Protein AF-A0AB37GPD5-F1 (afdb_monomer)

Organism: Bacillus licheniformis (NCBI:txid1402)

pLDDT: mean 80.07, std 23.16, range [31.53, 98.5]

Foldseek 3Di:
DDPPPPPVVVVVVVVVVVVVVCPPPQVWDKDWAFDQVVLCVVVVHDLVNLCVQLVPDSVLSVCRRVDPDDDPSSLVSSCVVSVHHSSVRIDIDTDGPPD

InterPro domains:
  IPR001387 Cro/C1-type, helix-turn-helix domain [PF13443] (35-94)
  IPR001387 Cro/C1-type, helix-turn-helix domain [PS50943] (36-89)
  IPR001387 Cro/C1-type, helix-turn-helix domain [SM00530] (35-89)
  IPR001387 Cro/C1-type, helix-turn-helix domain [cd00093] (35-86)
  IPR010982 Lambda repressor-like, DNA-binding domain superfamily [G3DSA:1.10.260.40] (32-97)
  IPR010982 Lambda repressor-like, DNA-binding domain superfamily [SSF47413] (34-96)

Radius of gyration: 23.03 Å; Cα contacts (8 Å, |Δi|>4): 79; chains: 1; bounding box: 41×42×71 Å

Sequence (99 aa):
MKIKLGHNVYIIYIQCTVIVSIGEIVLKFINAKPRLNEILDERGISQLKLSQITGISQSAINRFDRNKQHLDNHLFIISRVLGITIEELFEVEEEEENK

Mean predicted aligned error: 12.18 Å

Secondary structure (DSSP, 8-state):
------HHHHHHHHHHHHHHHGGG---EEEEEEE-HHHHHHHTT--HHHHHHHH---HHHHHHGGG-S---HHHHHHHHHHHT--SGGGEEEEEEE---

Structure (mmCIF, N/CA/C/O backbone):
data_AF-A0AB37GPD5-F1
#
_entry.id   AF-A0AB37GPD5-F1
#
loop_
_atom_site.group_PDB
_atom_site.id
_atom_site.type_symbol
_atom_site.label_atom_id
_atom_site.label_alt_id
_atom_site.label_comp_id
_atom_site.label_asym_id
_atom_site.label_entity_id
_atom_site.label_seq_id
_atom_site.pdbx_PDB_ins_code
_atom_site.Cartn_x
_atom_site.Cartn_y
_atom_site.Cartn_z
_atom_site.occupancy
_atom_site.B_iso_or_equiv
_atom_site.auth_seq_id
_atom_site.auth_comp_id
_atom_site.auth_asym_id
_atom_site.auth_atom_id
_atom_site.pdbx_PDB_model_num
ATOM 1 N N . MET A 1 1 ? 9.785 -28.200 -60.518 1.00 34.97 1 MET A N 1
ATOM 2 C CA . MET A 1 1 ? 10.627 -28.703 -59.411 1.00 34.97 1 MET A CA 1
ATOM 3 C C . MET A 1 1 ? 10.023 -28.207 -58.100 1.00 34.97 1 MET A C 1
ATOM 5 O O . MET A 1 1 ? 10.061 -27.014 -57.846 1.00 34.97 1 MET A O 1
ATOM 9 N N . LYS A 1 2 ? 9.327 -29.073 -57.348 1.00 31.53 2 LYS A N 1
ATOM 10 C CA . LYS A 1 2 ? 8.647 -28.701 -56.094 1.00 31.53 2 LYS A CA 1
ATOM 11 C C . LYS A 1 2 ? 9.659 -28.778 -54.953 1.00 31.53 2 LYS A C 1
ATOM 13 O O . LYS A 1 2 ? 10.017 -29.875 -54.534 1.00 31.53 2 LYS A O 1
ATOM 18 N N . ILE A 1 3 ? 10.137 -27.629 -54.489 1.00 38.88 3 ILE A N 1
ATOM 19 C CA . ILE A 1 3 ? 11.018 -27.548 -53.323 1.00 38.88 3 ILE A CA 1
ATOM 20 C C . ILE A 1 3 ? 10.139 -27.833 -52.099 1.00 38.88 3 ILE A C 1
ATOM 22 O O . ILE A 1 3 ? 9.303 -27.013 -51.725 1.00 38.88 3 ILE A O 1
ATOM 26 N N . LYS A 1 4 ? 10.250 -29.032 -51.518 1.00 40.25 4 LYS A N 1
ATOM 27 C CA . LYS A 1 4 ? 9.651 -29.321 -50.210 1.00 40.25 4 LYS A CA 1
ATOM 28 C C . LYS A 1 4 ? 10.436 -28.516 -49.173 1.00 40.25 4 LYS A C 1
ATOM 30 O O . LYS A 1 4 ? 11.522 -28.927 -48.778 1.00 40.25 4 LYS A O 1
ATOM 35 N N . LEU A 1 5 ? 9.895 -27.372 -48.760 1.00 45.12 5 LEU A N 1
ATOM 36 C CA . LEU A 1 5 ? 10.347 -26.640 -47.577 1.00 45.12 5 LEU A CA 1
ATOM 37 C C . LEU A 1 5 ? 10.032 -27.518 -46.359 1.00 45.12 5 LEU A C 1
ATOM 39 O O . LEU A 1 5 ? 8.910 -27.545 -45.863 1.00 45.12 5 LEU A O 1
ATOM 43 N N . GLY A 1 6 ? 10.997 -28.349 -45.965 1.00 45.19 6 GLY A N 1
ATOM 44 C CA . GLY A 1 6 ? 10.877 -29.207 -44.793 1.00 45.19 6 GLY A CA 1
ATOM 45 C C . GLY A 1 6 ? 10.773 -28.369 -43.520 1.00 45.19 6 GLY A C 1
ATOM 46 O O . GLY A 1 6 ? 11.360 -27.290 -43.448 1.00 45.19 6 GLY A O 1
ATOM 47 N N . HIS A 1 7 ? 10.074 -28.892 -42.507 1.00 52.03 7 HIS A N 1
ATOM 48 C CA . HIS A 1 7 ? 9.921 -28.304 -41.165 1.00 52.03 7 HIS A CA 1
ATOM 49 C C . HIS A 1 7 ? 11.207 -27.683 -40.590 1.00 52.03 7 HIS A C 1
ATOM 51 O O . HIS A 1 7 ? 11.138 -26.713 -39.845 1.00 52.03 7 HIS A O 1
ATOM 57 N N . ASN A 1 8 ? 12.376 -28.198 -40.977 1.00 45.78 8 ASN A N 1
ATOM 58 C CA . ASN A 1 8 ? 13.684 -27.693 -40.574 1.00 45.78 8 ASN A CA 1
ATOM 59 C C . ASN A 1 8 ? 13.913 -26.217 -40.974 1.00 45.78 8 ASN A C 1
ATOM 61 O O . ASN A 1 8 ? 14.381 -25.433 -40.163 1.00 45.78 8 ASN A O 1
ATOM 65 N N . VAL A 1 9 ? 13.475 -25.791 -42.166 1.00 48.94 9 VAL A N 1
ATOM 66 C CA . VAL A 1 9 ? 13.613 -24.392 -42.627 1.00 48.94 9 VAL A CA 1
ATOM 67 C C . VAL A 1 9 ? 12.718 -23.444 -41.817 1.00 48.94 9 VAL A C 1
ATOM 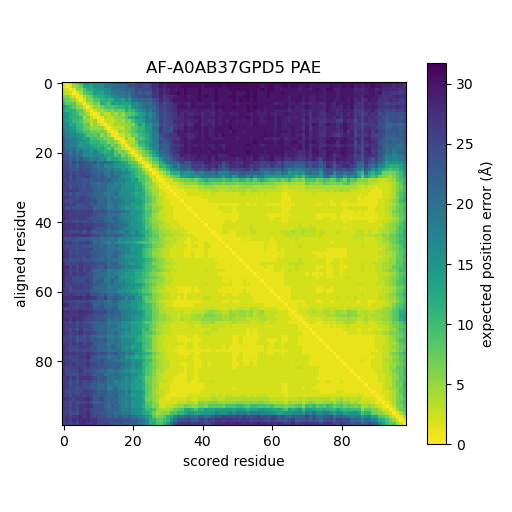69 O O . VAL A 1 9 ? 13.120 -22.326 -41.507 1.00 48.94 9 VAL A O 1
ATOM 72 N N . TYR A 1 10 ? 11.527 -23.908 -41.422 1.00 52.91 10 TYR A N 1
ATOM 73 C CA . TYR A 1 10 ? 10.559 -23.131 -40.638 1.00 52.91 10 TYR A CA 1
ATOM 74 C C . TYR A 1 10 ? 11.002 -22.968 -39.174 1.00 52.91 10 TYR A C 1
ATOM 76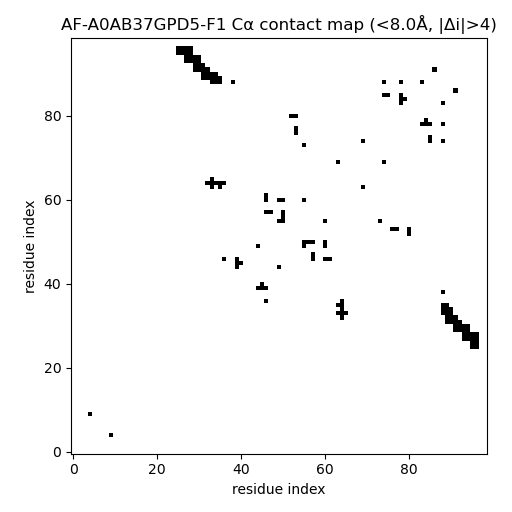 O O . TYR A 1 10 ? 10.841 -21.898 -38.596 1.00 52.91 10 TYR A O 1
ATOM 84 N N . ILE A 1 11 ? 11.627 -24.000 -38.592 1.00 44.88 11 ILE A N 1
ATOM 85 C CA . ILE A 1 11 ? 12.192 -23.959 -37.231 1.00 44.88 11 ILE A CA 1
ATOM 86 C C . ILE A 1 11 ? 13.365 -22.965 -37.162 1.00 44.88 11 ILE A C 1
ATOM 88 O O . ILE A 1 11 ? 13.440 -22.184 -36.216 1.00 44.88 11 ILE A O 1
ATOM 92 N N . ILE A 1 12 ? 14.241 -22.943 -38.178 1.00 42.88 12 ILE A N 1
ATOM 93 C CA . ILE A 1 12 ? 15.363 -21.991 -38.258 1.00 42.88 12 ILE A CA 1
ATOM 94 C C . ILE A 1 12 ? 14.844 -20.549 -38.407 1.00 42.88 12 ILE A C 1
ATOM 96 O O . ILE A 1 12 ? 15.370 -19.644 -37.764 1.00 42.88 12 ILE A O 1
ATOM 100 N N . TYR A 1 13 ? 13.779 -20.330 -39.191 1.00 50.38 13 TYR A N 1
ATOM 101 C CA . TYR A 1 13 ? 13.139 -19.014 -39.332 1.00 50.38 13 TYR A CA 1
ATOM 102 C C . TYR A 1 13 ? 12.497 -18.534 -38.020 1.00 50.38 13 TYR A C 1
ATOM 104 O O . TYR A 1 13 ? 12.699 -17.388 -37.634 1.00 50.38 13 TYR A O 1
ATOM 112 N N . ILE A 1 14 ? 11.791 -19.416 -37.299 1.00 54.00 14 ILE A N 1
ATOM 113 C CA . ILE A 1 14 ? 11.196 -19.101 -35.988 1.00 54.00 14 ILE A CA 1
ATOM 114 C C . ILE A 1 14 ? 12.281 -18.769 -34.955 1.00 54.00 14 ILE A C 1
ATOM 116 O O . ILE A 1 14 ? 12.157 -17.776 -34.245 1.00 54.00 14 ILE A O 1
ATOM 120 N N . GLN A 1 15 ? 13.364 -19.551 -34.890 1.00 4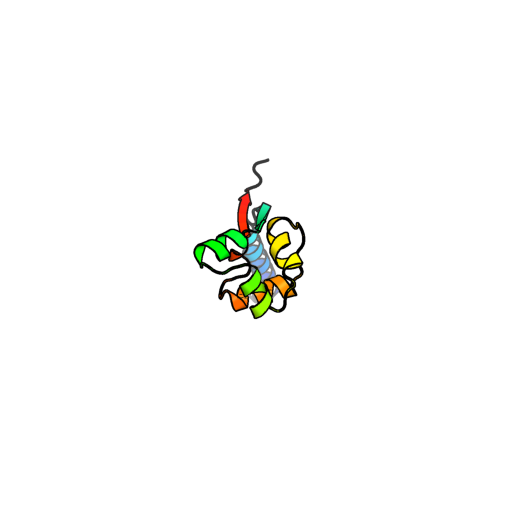4.91 15 GLN A N 1
ATOM 121 C CA . GLN A 1 15 ? 14.504 -19.254 -34.016 1.00 44.91 15 GLN A CA 1
ATOM 122 C C . GLN A 1 15 ? 15.136 -17.898 -34.364 1.00 44.91 15 GLN A C 1
ATOM 124 O O . GLN A 1 15 ? 15.366 -17.093 -33.471 1.00 44.91 15 GLN A O 1
ATOM 129 N N . CYS A 1 16 ? 15.350 -17.603 -35.649 1.00 38.81 16 CYS A N 1
ATOM 130 C CA . CYS A 1 16 ? 15.971 -16.353 -36.089 1.00 38.81 16 CYS A CA 1
ATOM 131 C C . CYS A 1 16 ? 15.084 -15.115 -35.824 1.00 38.81 16 CYS A C 1
ATOM 133 O O . CYS A 1 16 ? 15.586 -14.110 -35.333 1.00 38.81 16 CYS A O 1
ATOM 135 N N . THR A 1 17 ? 13.762 -15.180 -36.054 1.00 43.78 17 THR A N 1
ATOM 136 C CA . THR A 1 17 ? 12.829 -14.076 -35.731 1.00 43.78 17 THR A CA 1
ATOM 137 C C . THR A 1 17 ? 12.747 -13.808 -34.228 1.00 43.78 17 THR A C 1
ATOM 139 O O . THR A 1 17 ? 12.711 -12.653 -33.813 1.00 43.78 17 THR A O 1
ATOM 142 N N . VAL A 1 18 ? 12.769 -14.860 -33.404 1.00 47.47 18 VAL A N 1
ATOM 143 C CA . VAL A 1 18 ? 12.793 -14.723 -31.944 1.00 47.47 18 VAL A CA 1
ATOM 144 C C . VAL A 1 18 ? 14.116 -14.090 -31.497 1.00 47.47 18 VAL A C 1
ATOM 146 O O . VAL A 1 18 ? 14.083 -13.096 -30.787 1.00 47.47 18 VAL A O 1
ATOM 149 N N . ILE A 1 19 ? 15.268 -14.556 -31.992 1.00 45.59 19 ILE A N 1
ATOM 150 C CA . ILE A 1 19 ? 16.596 -14.004 -31.650 1.00 45.59 19 ILE A CA 1
ATOM 151 C C . ILE A 1 19 ? 16.736 -12.519 -32.043 1.00 45.59 19 ILE A C 1
ATOM 153 O O . ILE A 1 19 ? 17.324 -11.756 -31.282 1.00 45.59 19 ILE A O 1
ATOM 157 N N . VAL A 1 20 ? 16.162 -12.079 -33.172 1.00 44.59 20 VAL A N 1
ATOM 158 C CA . VAL A 1 20 ? 16.206 -10.663 -33.602 1.00 44.59 20 VAL A CA 1
ATOM 159 C C . VAL A 1 20 ? 15.303 -9.761 -32.744 1.00 44.59 20 VAL A C 1
ATOM 161 O O . VAL A 1 20 ? 15.700 -8.640 -32.443 1.00 44.59 20 VAL A O 1
ATOM 164 N N . SER A 1 21 ? 14.142 -10.236 -32.272 1.00 47.84 21 SER A N 1
ATOM 165 C CA . SER A 1 21 ? 13.324 -9.488 -31.292 1.00 47.84 21 SER A CA 1
ATOM 166 C C . SER A 1 21 ? 13.908 -9.489 -29.873 1.00 47.84 21 SER A C 1
ATOM 168 O O . SER A 1 21 ? 13.544 -8.634 -29.074 1.00 47.84 21 SER A O 1
ATOM 170 N N . ILE A 1 22 ? 14.820 -10.411 -29.551 1.00 47.47 22 ILE A N 1
ATOM 171 C CA . ILE A 1 22 ? 15.517 -10.472 -28.252 1.00 47.47 22 ILE A CA 1
ATOM 172 C C . ILE A 1 22 ? 16.697 -9.470 -28.181 1.00 47.47 22 ILE A C 1
ATOM 174 O O . ILE A 1 22 ? 17.321 -9.317 -27.134 1.00 47.47 22 ILE A O 1
ATOM 178 N N . GLY A 1 23 ? 16.975 -8.724 -29.258 1.00 43.94 23 GLY A N 1
ATOM 179 C CA . GLY A 1 23 ? 18.057 -7.733 -29.337 1.00 43.94 23 GLY A CA 1
ATOM 180 C C . GLY A 1 23 ? 17.934 -6.499 -28.427 1.00 43.94 23 GLY A C 1
ATOM 181 O O . GLY A 1 23 ? 18.893 -5.743 -28.341 1.00 43.94 23 GLY A O 1
ATOM 182 N N . GLU A 1 24 ? 16.814 -6.308 -27.725 1.00 46.56 24 GLU A N 1
ATOM 183 C CA . GLU A 1 24 ? 16.623 -5.226 -26.741 1.00 46.56 24 GLU A CA 1
ATOM 184 C C . GLU A 1 24 ? 15.953 -5.721 -25.449 1.00 46.56 24 GLU A C 1
ATOM 186 O O . GLU A 1 24 ? 15.181 -5.001 -24.819 1.00 46.56 24 GLU A O 1
ATOM 191 N N . ILE A 1 25 ? 16.244 -6.944 -24.986 1.00 52.22 25 ILE A N 1
ATOM 192 C CA . ILE A 1 25 ? 16.019 -7.229 -23.557 1.00 52.22 25 ILE A CA 1
ATOM 193 C C . ILE A 1 25 ? 17.156 -6.555 -22.787 1.00 52.22 25 ILE A C 1
ATOM 195 O O . ILE A 1 25 ? 18.086 -7.197 -22.305 1.00 52.22 25 ILE A O 1
ATOM 199 N N . VAL A 1 26 ? 17.102 -5.224 -22.726 1.00 52.50 26 VAL A N 1
ATOM 200 C CA . VAL A 1 26 ? 17.828 -4.457 -21.722 1.00 52.50 26 VAL A CA 1
ATOM 201 C C . VAL A 1 26 ? 17.236 -4.913 -20.396 1.00 52.50 26 VAL A C 1
ATOM 203 O O . VAL A 1 26 ? 16.045 -4.724 -20.143 1.00 52.50 26 VAL A O 1
ATOM 206 N N . LEU A 1 27 ? 18.036 -5.603 -19.585 1.00 52.91 27 LEU A N 1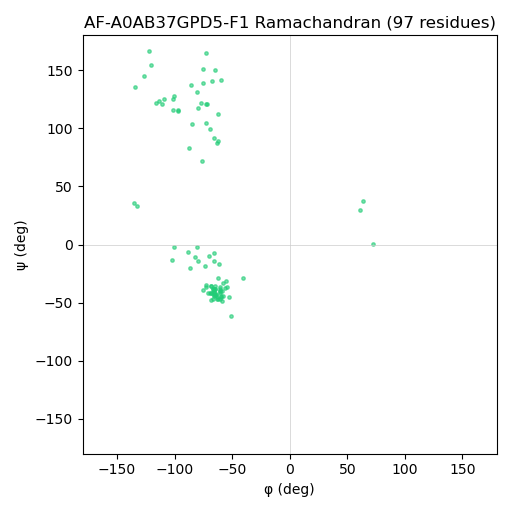
ATOM 207 C CA . LEU A 1 27 ? 17.695 -5.914 -18.201 1.00 52.91 27 LEU A CA 1
ATOM 208 C C . LEU A 1 27 ? 17.586 -4.577 -17.464 1.00 52.91 27 LEU A C 1
ATOM 210 O O . LEU A 1 27 ? 18.565 -4.055 -16.942 1.00 52.91 27 LEU A O 1
ATOM 214 N N . LYS A 1 28 ? 16.395 -3.981 -17.500 1.00 63.66 28 LYS A N 1
ATOM 215 C CA . LYS A 1 28 ? 16.089 -2.769 -16.753 1.00 63.66 28 LYS A CA 1
ATOM 216 C C . LYS A 1 28 ? 16.001 -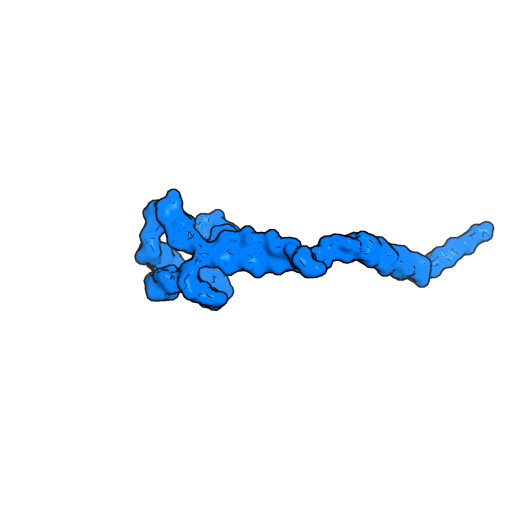3.143 -15.285 1.00 63.66 28 LYS A C 1
ATOM 218 O O . LYS A 1 28 ? 15.211 -4.011 -14.904 1.00 63.66 28 LYS A O 1
ATOM 223 N N . PHE A 1 29 ? 16.835 -2.518 -14.468 1.00 78.56 29 PHE A N 1
ATOM 224 C CA . PHE A 1 29 ? 16.722 -2.654 -13.029 1.00 78.56 29 PHE A CA 1
ATOM 225 C C . PHE A 1 29 ? 15.490 -1.861 -12.584 1.00 78.56 29 PHE A C 1
ATOM 227 O O . PHE A 1 29 ? 15.392 -0.666 -12.851 1.00 78.56 29 PHE A O 1
ATOM 234 N N . ILE A 1 30 ? 14.529 -2.541 -11.958 1.00 84.69 30 ILE A N 1
ATOM 235 C CA . ILE A 1 30 ? 13.304 -1.915 -11.456 1.00 84.69 30 ILE A CA 1
ATOM 236 C C . ILE A 1 30 ? 13.494 -1.619 -9.972 1.00 84.69 30 ILE A C 1
ATOM 238 O O . ILE A 1 30 ? 13.593 -2.538 -9.154 1.00 84.69 30 ILE A O 1
ATOM 242 N N . ASN A 1 31 ? 13.497 -0.337 -9.624 1.00 89.69 31 ASN A N 1
ATOM 243 C CA . ASN A 1 31 ? 13.429 0.126 -8.248 1.00 89.69 31 ASN A CA 1
ATOM 244 C C . ASN A 1 31 ? 11.993 0.573 -7.946 1.00 89.69 31 ASN A C 1
ATOM 246 O O . ASN A 1 31 ? 11.493 1.509 -8.558 1.00 89.69 31 ASN A O 1
ATOM 250 N N . ALA A 1 32 ? 11.313 -0.107 -7.020 1.00 93.12 32 ALA A N 1
ATOM 251 C CA . ALA A 1 32 ? 9.931 0.197 -6.652 1.00 93.12 32 ALA A CA 1
ATOM 252 C C . ALA A 1 32 ? 9.849 0.640 -5.188 1.00 93.12 32 ALA A C 1
ATOM 254 O O . ALA A 1 32 ? 10.210 -0.108 -4.273 1.00 93.12 32 ALA A O 1
ATOM 255 N N . LYS A 1 33 ? 9.334 1.846 -4.956 1.00 95.25 33 LYS A N 1
ATOM 256 C CA . LYS A 1 33 ? 9.154 2.433 -3.628 1.00 95.25 33 LYS A CA 1
ATOM 257 C C . LYS A 1 33 ? 7.662 2.590 -3.326 1.00 95.25 33 LYS A C 1
ATOM 259 O O . LYS A 1 33 ? 6.970 3.253 -4.090 1.00 95.25 33 LYS A O 1
ATOM 264 N N . PRO A 1 34 ? 7.128 2.020 -2.234 1.00 97.25 34 PRO A N 1
ATOM 265 C CA . PRO A 1 34 ? 5.700 2.129 -1.956 1.00 97.25 34 PRO A CA 1
ATOM 266 C C . PRO A 1 34 ? 5.304 3.576 -1.618 1.00 97.25 34 PRO A C 1
ATOM 268 O O . PRO A 1 34 ? 6.035 4.269 -0.907 1.00 97.25 34 PRO A O 1
ATOM 271 N N . ARG A 1 35 ? 4.139 4.014 -2.112 1.00 97.56 35 ARG A N 1
ATOM 272 C CA . ARG A 1 35 ? 3.621 5.390 -1.969 1.00 97.56 35 ARG 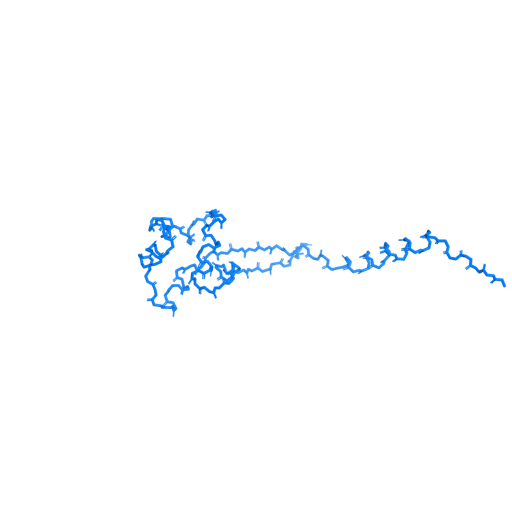A CA 1
ATOM 273 C C . ARG A 1 35 ? 2.154 5.456 -1.524 1.00 97.56 35 ARG A C 1
ATOM 275 O O . ARG A 1 35 ? 1.408 6.349 -1.919 1.00 97.56 35 ARG A O 1
ATOM 282 N N . LEU A 1 36 ? 1.699 4.509 -0.701 1.00 98.00 36 LEU A N 1
ATOM 283 C CA . LEU A 1 36 ? 0.286 4.409 -0.319 1.00 98.00 36 LEU A CA 1
ATOM 284 C C . LEU A 1 36 ? -0.217 5.662 0.406 1.00 98.00 36 LEU A C 1
ATOM 286 O O . LEU A 1 36 ? -1.348 6.074 0.161 1.00 98.00 36 LEU A O 1
ATOM 290 N N . ASN A 1 37 ? 0.578 6.272 1.292 1.00 97.44 37 ASN A N 1
ATOM 291 C CA . ASN A 1 37 ? 0.113 7.453 2.029 1.00 97.44 37 ASN A CA 1
ATOM 292 C C . ASN A 1 37 ? -0.151 8.647 1.122 1.00 97.44 37 ASN A C 1
ATOM 294 O O . ASN A 1 37 ? -1.146 9.333 1.313 1.00 97.44 37 ASN A O 1
ATOM 298 N N . GLU A 1 38 ? 0.681 8.841 0.106 1.00 98.00 38 GLU A N 1
ATOM 299 C CA . GLU A 1 38 ? 0.492 9.904 -0.876 1.00 98.00 38 GLU A CA 1
ATOM 300 C C . GLU A 1 38 ? -0.843 9.733 -1.617 1.00 98.00 38 GLU A C 1
ATOM 302 O O . GLU A 1 38 ? -1.653 10.654 -1.659 1.00 98.00 38 GLU A O 1
ATOM 307 N N . ILE A 1 39 ? -1.143 8.511 -2.077 1.00 98.06 39 ILE A N 1
ATOM 308 C CA . ILE A 1 39 ? -2.414 8.175 -2.744 1.00 98.06 39 ILE A CA 1
ATOM 309 C C . ILE A 1 39 ? -3.615 8.428 -1.822 1.00 98.06 39 ILE A C 1
ATOM 311 O O . ILE A 1 39 ? -4.686 8.850 -2.263 1.00 98.06 39 ILE A O 1
ATOM 315 N N . LEU A 1 40 ? -3.470 8.121 -0.532 1.00 97.81 40 LEU A N 1
ATOM 316 C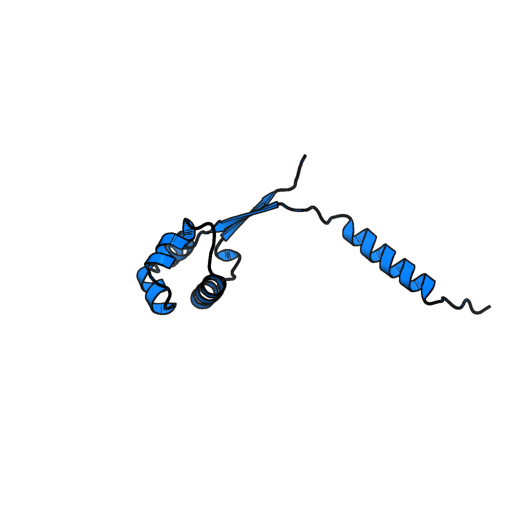 CA . LEU A 1 40 ? -4.514 8.343 0.462 1.00 97.81 40 LEU A CA 1
ATOM 317 C C . LEU A 1 40 ? -4.743 9.834 0.730 1.00 97.81 40 LEU A C 1
ATOM 319 O O . LEU A 1 40 ? -5.901 10.259 0.792 1.00 97.81 40 LEU A O 1
ATOM 323 N N . ASP A 1 41 ? -3.670 10.616 0.828 1.00 97.75 41 ASP A N 1
ATOM 324 C CA . ASP A 1 41 ? -3.712 12.061 1.047 1.00 97.75 41 ASP A CA 1
ATOM 325 C C . ASP A 1 41 ? -4.335 12.787 -0.156 1.00 97.75 41 ASP A C 1
ATOM 327 O O . ASP A 1 41 ? -5.248 13.596 0.024 1.00 97.75 41 ASP A O 1
ATOM 331 N N . GLU A 1 42 ? -3.951 12.421 -1.385 1.00 97.56 42 GLU A N 1
ATOM 332 C CA . GLU A 1 42 ? -4.544 12.924 -2.637 1.00 97.56 42 GLU A CA 1
ATOM 333 C C . GLU A 1 42 ? -6.064 12.707 -2.703 1.00 97.56 42 GLU A C 1
ATOM 335 O O . GLU A 1 42 ? -6.801 13.496 -3.300 1.00 97.56 42 GLU A O 1
ATOM 340 N N . ARG A 1 43 ? -6.552 11.631 -2.078 1.00 96.75 43 ARG A N 1
ATOM 341 C CA . ARG A 1 43 ? -7.965 11.224 -2.094 1.00 96.75 43 ARG A CA 1
ATOM 342 C C . ARG A 1 43 ? -8.725 11.611 -0.831 1.00 96.75 43 ARG A C 1
ATOM 344 O O . ARG A 1 43 ? -9.919 11.324 -0.734 1.00 96.75 43 ARG A O 1
ATOM 351 N N . GLY A 1 44 ? -8.058 12.220 0.149 1.00 97.56 44 GLY A N 1
ATOM 352 C CA . GLY A 1 44 ? -8.650 12.559 1.442 1.00 97.56 44 GLY A CA 1
ATOM 353 C C . GLY A 1 44 ? -9.146 11.342 2.236 1.00 97.56 44 GLY A C 1
ATOM 354 O O . GLY A 1 44 ? -10.116 11.445 2.990 1.00 97.56 44 GLY A O 1
ATOM 355 N N . ILE A 1 45 ? -8.520 10.173 2.063 1.00 96.75 45 ILE A N 1
ATOM 356 C CA . ILE A 1 45 ? -8.890 8.928 2.749 1.00 96.75 45 ILE A CA 1
ATOM 357 C C . ILE A 1 45 ? -7.917 8.691 3.902 1.00 96.75 45 ILE A C 1
ATOM 359 O O . ILE A 1 45 ? -6.717 8.583 3.706 1.00 96.75 45 ILE A O 1
ATOM 363 N N . SER A 1 46 ? -8.417 8.523 5.127 1.00 97.56 46 SER A N 1
ATOM 364 C CA . SER A 1 46 ? -7.536 8.185 6.250 1.00 97.56 46 SER A CA 1
ATOM 365 C C . SER A 1 46 ? -7.091 6.716 6.221 1.00 97.56 46 SER A C 1
ATOM 367 O O . SER A 1 46 ? -7.846 5.823 5.828 1.00 97.56 46 SER A O 1
ATOM 369 N N . GLN A 1 47 ? -5.901 6.428 6.759 1.00 96.94 47 GLN A N 1
ATOM 370 C CA . GLN A 1 47 ? -5.427 5.048 6.964 1.00 96.94 47 GLN A CA 1
ATOM 371 C C . GLN A 1 47 ? -6.417 4.197 7.777 1.00 96.94 47 GLN A C 1
ATOM 373 O O . GLN A 1 47 ? -6.588 3.007 7.515 1.00 96.94 47 GLN A O 1
ATOM 378 N N . LEU A 1 48 ? -7.088 4.804 8.765 1.00 97.88 48 LEU A N 1
ATOM 379 C CA . LEU A 1 48 ? -8.120 4.134 9.558 1.00 97.88 48 LEU A CA 1
ATOM 380 C C . LEU A 1 48 ? -9.313 3.735 8.684 1.00 97.88 48 LEU A C 1
ATOM 382 O O . LEU A 1 48 ? -9.811 2.617 8.792 1.00 97.88 48 LEU A O 1
ATOM 386 N N . LYS A 1 49 ? -9.754 4.626 7.791 1.00 98.00 49 LYS A N 1
ATOM 387 C CA . LYS A 1 49 ? -10.843 4.335 6.860 1.00 98.00 49 LYS A CA 1
ATOM 388 C C . LYS A 1 49 ? -10.457 3.221 5.890 1.00 98.00 49 LYS A C 1
ATOM 390 O O . LYS A 1 49 ? -11.255 2.310 5.684 1.00 98.00 49 LYS A O 1
ATOM 395 N N . LEU A 1 50 ? -9.232 3.241 5.359 1.00 98.19 50 LEU A N 1
ATOM 396 C CA . LEU A 1 50 ? -8.728 2.154 4.517 1.00 98.19 50 LEU A CA 1
ATOM 397 C C . LEU A 1 50 ? -8.709 0.822 5.285 1.00 98.19 50 LEU A C 1
ATOM 399 O O . LEU A 1 50 ? -9.138 -0.197 4.748 1.00 98.19 50 LEU A O 1
ATOM 403 N N . SER A 1 51 ? -8.290 0.830 6.554 1.00 98.44 51 SER A N 1
ATOM 404 C CA . SER A 1 51 ? -8.291 -0.357 7.423 1.00 98.44 51 SER A CA 1
ATOM 405 C C . SER A 1 51 ? -9.689 -0.954 7.572 1.00 98.44 51 SER A C 1
ATOM 407 O O . SER A 1 51 ? -9.870 -2.158 7.419 1.00 98.44 51 SER A O 1
ATOM 409 N N . GLN A 1 52 ? -10.698 -0.107 7.782 1.00 98.00 52 GLN A N 1
ATOM 410 C CA . GLN A 1 52 ? -12.090 -0.538 7.908 1.00 98.00 52 GLN A CA 1
ATOM 411 C C . GLN A 1 52 ? -12.648 -1.139 6.613 1.00 98.00 52 GLN A C 1
ATOM 413 O O . GLN A 1 52 ? -13.377 -2.123 6.673 1.00 98.00 52 GLN A O 1
ATOM 418 N N . ILE A 1 53 ? -12.327 -0.556 5.453 1.00 97.62 53 ILE A N 1
ATOM 419 C CA . ILE A 1 53 ? -12.860 -1.022 4.162 1.00 97.62 53 ILE A CA 1
ATOM 420 C C . ILE A 1 53 ? -12.163 -2.312 3.711 1.00 97.62 53 ILE A C 1
ATOM 422 O O . ILE A 1 53 ? -12.803 -3.206 3.167 1.00 97.62 53 ILE A O 1
ATOM 426 N N . THR A 1 54 ? -10.851 -2.413 3.930 1.00 97.62 54 THR A N 1
ATOM 427 C CA . THR A 1 54 ? -10.038 -3.552 3.470 1.00 97.62 54 THR A CA 1
ATOM 428 C C . THR A 1 54 ? -10.018 -4.720 4.456 1.00 97.62 54 THR A C 1
ATOM 430 O O . THR A 1 54 ? -9.659 -5.830 4.074 1.00 97.62 54 THR A O 1
ATOM 433 N N . GLY A 1 55 ? -10.340 -4.480 5.732 1.00 97.81 55 GLY A N 1
ATOM 434 C CA . GLY A 1 55 ? -10.156 -5.446 6.819 1.00 97.81 55 GLY A CA 1
ATOM 435 C C . GLY A 1 55 ? -8.690 -5.667 7.221 1.00 97.81 55 GLY A C 1
ATOM 436 O O . GLY A 1 55 ? -8.413 -6.451 8.128 1.00 97.81 55 GLY A O 1
ATOM 437 N N . ILE A 1 56 ? -7.740 -4.979 6.580 1.00 97.75 56 ILE A N 1
ATOM 438 C CA . ILE A 1 56 ? -6.315 -5.036 6.914 1.00 97.75 56 ILE A CA 1
ATOM 439 C C . ILE A 1 56 ? -6.083 -4.233 8.193 1.00 97.75 56 ILE A C 1
ATOM 441 O O . ILE A 1 56 ? -6.634 -3.144 8.362 1.00 97.75 56 ILE A O 1
ATOM 445 N N . SER A 1 57 ? -5.243 -4.737 9.102 1.00 97.50 57 SER A N 1
ATOM 446 C CA . SER A 1 57 ? -4.962 -4.031 10.355 1.00 97.50 57 SER A CA 1
ATOM 447 C C . SER A 1 57 ? -4.363 -2.644 10.102 1.00 97.50 57 SER A C 1
ATOM 449 O O . SER A 1 57 ? -3.508 -2.455 9.231 1.00 97.50 57 SER A O 1
ATOM 451 N N . GLN A 1 58 ? -4.764 -1.661 10.912 1.00 96.69 58 GLN A N 1
ATOM 452 C CA . GLN A 1 58 ? -4.236 -0.300 10.806 1.00 96.69 58 GLN A CA 1
ATOM 453 C C . GLN A 1 58 ? -2.707 -0.269 10.964 1.00 96.69 58 GLN A C 1
ATOM 455 O O . GLN A 1 58 ? -2.030 0.515 10.306 1.00 96.69 58 GLN A O 1
ATOM 460 N N . SER A 1 59 ? -2.138 -1.163 11.783 1.00 96.44 59 SER A N 1
ATOM 461 C CA . SER A 1 59 ? -0.686 -1.307 11.922 1.00 96.44 59 SER A CA 1
ATOM 462 C C . SER A 1 59 ? -0.000 -1.791 10.643 1.00 96.44 59 SER A C 1
ATOM 464 O O . SER A 1 59 ? 1.123 -1.366 10.384 1.00 96.44 59 SER A O 1
ATOM 466 N N . ALA A 1 60 ? -0.635 -2.666 9.857 1.00 96.38 60 ALA A N 1
ATOM 467 C CA . ALA A 1 60 ? -0.095 -3.109 8.575 1.00 96.38 60 ALA A CA 1
ATOM 468 C C . ALA A 1 60 ? -0.157 -1.986 7.527 1.00 96.38 60 ALA A C 1
ATOM 470 O O . ALA A 1 60 ? 0.836 -1.757 6.843 1.00 96.38 60 ALA A O 1
ATOM 471 N N . ILE A 1 61 ? -1.261 -1.231 7.471 1.00 97.31 61 ILE A N 1
ATOM 472 C CA . ILE A 1 61 ? -1.393 -0.057 6.587 1.00 97.31 61 ILE A CA 1
ATOM 473 C C . ILE A 1 61 ? -0.370 1.023 6.948 1.00 97.31 61 ILE A C 1
ATOM 475 O O . ILE A 1 61 ? 0.343 1.510 6.081 1.00 97.31 61 ILE A O 1
ATOM 479 N N . ASN A 1 62 ? -0.218 1.353 8.233 1.00 96.81 62 ASN A N 1
ATOM 480 C CA . ASN A 1 62 ? 0.734 2.376 8.674 1.00 96.81 62 ASN A CA 1
ATOM 481 C C . ASN A 1 62 ? 2.196 2.018 8.348 1.00 96.81 62 ASN A C 1
ATOM 483 O O . ASN A 1 62 ? 3.043 2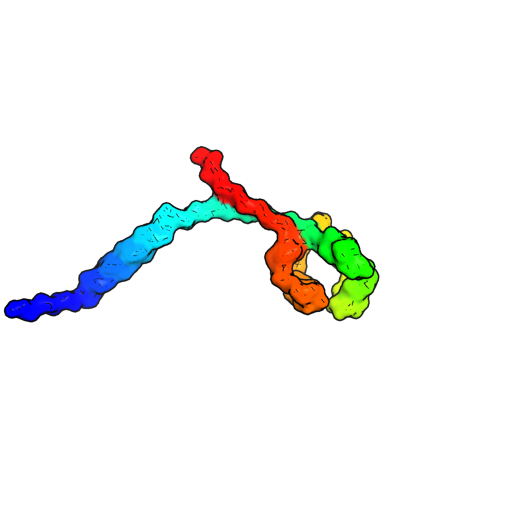.894 8.184 1.00 96.81 62 ASN A O 1
ATOM 487 N N . ARG A 1 63 ? 2.517 0.722 8.292 1.00 96.75 63 ARG A N 1
ATOM 488 C CA . ARG A 1 63 ? 3.857 0.235 7.945 1.00 96.75 63 ARG A CA 1
ATOM 489 C C . ARG A 1 63 ? 4.060 0.037 6.448 1.00 96.75 63 ARG A C 1
ATOM 491 O O . ARG A 1 63 ? 5.194 -0.241 6.086 1.00 96.75 63 ARG A O 1
ATOM 498 N N . PHE A 1 64 ? 3.027 0.189 5.616 1.00 97.56 64 PHE A N 1
ATOM 499 C CA . PHE A 1 64 ? 3.095 -0.082 4.180 1.00 97.56 64 PHE A CA 1
ATOM 500 C C . PHE A 1 64 ? 4.294 0.634 3.539 1.00 97.56 64 PHE A C 1
ATOM 502 O O . PHE A 1 64 ? 5.251 -0.028 3.175 1.00 97.56 64 PHE A O 1
ATOM 509 N N . ASP A 1 65 ? 4.367 1.962 3.581 1.00 97.12 65 ASP A 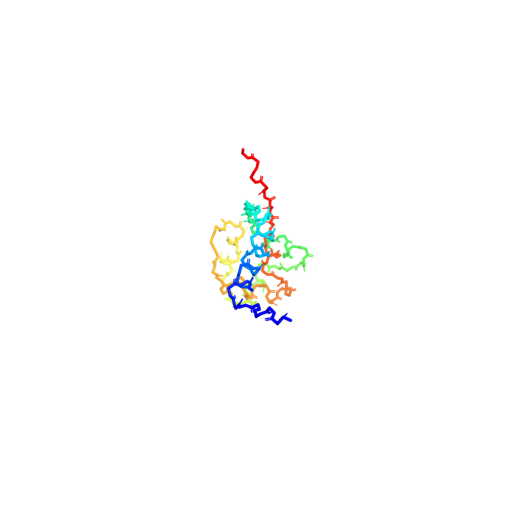N 1
ATOM 510 C CA . ASP A 1 65 ? 5.457 2.709 2.919 1.00 97.12 65 ASP A CA 1
ATOM 511 C C . ASP A 1 65 ? 6.866 2.476 3.500 1.00 97.12 65 ASP A C 1
ATOM 513 O O . ASP A 1 65 ? 7.866 2.843 2.892 1.00 97.12 65 ASP A O 1
ATOM 517 N N . ARG A 1 66 ? 6.978 1.872 4.691 1.00 95.62 66 ARG A N 1
ATOM 518 C CA . ARG A 1 66 ? 8.271 1.600 5.352 1.00 95.62 66 ARG A CA 1
ATOM 519 C C . ARG A 1 66 ? 8.715 0.145 5.234 1.00 95.62 66 ARG A C 1
ATOM 521 O O . ARG A 1 66 ? 9.850 -0.178 5.585 1.00 95.62 66 ARG A O 1
ATOM 528 N N . ASN A 1 67 ? 7.822 -0.746 4.816 1.00 93.19 67 ASN A N 1
ATOM 529 C CA . ASN A 1 67 ? 8.111 -2.165 4.718 1.00 93.19 67 ASN A CA 1
ATOM 530 C C . ASN A 1 67 ? 8.751 -2.481 3.367 1.00 93.19 67 ASN A C 1
ATOM 532 O O . ASN A 1 67 ? 8.278 -2.044 2.329 1.00 93.19 67 ASN A O 1
ATOM 536 N N . LYS A 1 68 ? 9.786 -3.327 3.385 1.00 88.62 68 LYS A N 1
ATOM 537 C CA . LYS A 1 68 ? 10.394 -3.874 2.160 1.00 88.62 68 LYS A CA 1
ATOM 538 C C . LYS A 1 68 ? 9.605 -5.040 1.559 1.00 88.62 68 LYS A C 1
ATOM 540 O O . LYS A 1 68 ? 9.910 -5.482 0.461 1.00 88.62 68 LYS A O 1
ATOM 545 N N . GLN A 1 69 ? 8.668 -5.602 2.320 1.00 91.31 69 GLN A N 1
ATOM 546 C CA . GLN A 1 69 ? 7.887 -6.773 1.939 1.00 91.31 69 GLN A CA 1
ATOM 547 C C . GLN A 1 69 ? 6.414 -6.530 2.255 1.00 91.31 69 GLN A C 1
ATOM 549 O O . GLN A 1 69 ? 6.062 -6.065 3.347 1.00 91.31 69 GLN A O 1
ATOM 554 N N . HIS A 1 70 ? 5.561 -6.893 1.305 1.00 94.44 70 HIS A N 1
ATOM 555 C CA . HIS A 1 70 ? 4.111 -6.840 1.424 1.00 94.44 70 HIS A CA 1
ATOM 556 C C . HIS A 1 70 ? 3.532 -8.231 1.224 1.00 94.44 70 HIS A C 1
ATOM 558 O O . HIS A 1 70 ? 4.134 -9.077 0.572 1.00 94.44 70 HIS A O 1
ATOM 564 N N . LEU A 1 71 ? 2.354 -8.463 1.794 1.00 96.12 71 LEU A N 1
ATOM 565 C CA . LEU A 1 71 ? 1.583 -9.655 1.471 1.00 96.12 71 LEU A CA 1
ATOM 566 C C . LEU A 1 71 ? 0.850 -9.418 0.154 1.00 96.12 71 LEU A C 1
ATOM 568 O O . LEU A 1 71 ? 0.146 -8.415 0.030 1.00 96.12 71 LEU A O 1
ATOM 572 N N . ASP A 1 72 ? 0.937 -10.366 -0.773 1.00 97.75 72 ASP A N 1
ATOM 573 C CA . ASP A 1 72 ? 0.298 -10.278 -2.092 1.00 97.75 72 ASP A CA 1
ATOM 574 C C . ASP A 1 72 ? -1.198 -9.965 -1.970 1.00 97.75 72 ASP A C 1
ATOM 576 O O . ASP A 1 72 ? -1.713 -9.040 -2.596 1.00 97.75 72 ASP A O 1
ATOM 580 N N . ASN A 1 73 ? -1.888 -10.662 -1.060 1.00 97.69 73 ASN A N 1
ATOM 581 C CA . ASN A 1 73 ? -3.306 -10.436 -0.784 1.00 97.69 73 ASN A CA 1
ATOM 582 C C . ASN A 1 73 ? -3.604 -8.981 -0.398 1.00 97.69 73 ASN A C 1
ATOM 584 O O . ASN A 1 73 ? -4.634 -8.444 -0.797 1.00 97.69 73 ASN A O 1
ATOM 588 N N . HIS A 1 74 ? -2.715 -8.324 0.355 1.00 97.69 74 HIS A N 1
ATOM 589 C CA . HIS A 1 74 ? -2.904 -6.921 0.721 1.00 97.69 74 HIS A CA 1
ATOM 590 C C . HIS A 1 74 ? -2.777 -6.010 -0.498 1.00 97.69 74 HIS A C 1
ATOM 592 O O . HIS A 1 74 ? -3.601 -5.112 -0.647 1.00 97.69 74 HIS A O 1
ATOM 598 N N . LEU A 1 75 ? -1.808 -6.264 -1.384 1.00 98.06 75 LEU A N 1
ATOM 599 C CA . LEU A 1 75 ? -1.630 -5.490 -2.615 1.00 98.06 75 LEU A CA 1
ATOM 600 C C . LEU A 1 75 ? -2.890 -5.553 -3.483 1.00 98.06 75 LEU A C 1
ATOM 602 O O . LEU A 1 75 ? -3.420 -4.515 -3.871 1.00 98.06 75 LEU A O 1
ATOM 606 N N . PHE A 1 76 ? -3.426 -6.757 -3.707 1.00 98.50 76 PHE A N 1
ATOM 607 C CA . PHE A 1 76 ? -4.645 -6.946 -4.498 1.00 98.50 76 PHE A CA 1
ATOM 608 C C . PHE A 1 76 ? -5.901 -6.356 -3.843 1.00 98.50 76 PHE A C 1
ATOM 610 O O . PHE A 1 76 ? -6.769 -5.839 -4.543 1.00 98.50 76 PHE A O 1
ATOM 617 N N . ILE A 1 77 ? -6.049 -6.449 -2.519 1.00 98.38 77 ILE A N 1
ATOM 618 C CA . ILE A 1 77 ? -7.215 -5.883 -1.824 1.00 98.38 77 ILE A CA 1
ATOM 619 C C . ILE A 1 77 ? -7.173 -4.354 -1.878 1.00 98.38 77 ILE A C 1
ATOM 621 O O . ILE A 1 77 ? -8.176 -3.729 -2.222 1.00 98.38 77 ILE A O 1
ATOM 625 N N . ILE A 1 78 ? -6.022 -3.755 -1.559 1.00 98.31 78 ILE A N 1
ATOM 626 C CA . ILE A 1 78 ? -5.855 -2.299 -1.545 1.00 98.31 78 ILE A CA 1
ATOM 627 C C . ILE A 1 78 ? -6.050 -1.737 -2.954 1.00 98.31 78 ILE A C 1
ATOM 629 O O . ILE A 1 78 ? -6.827 -0.798 -3.115 1.00 98.31 78 ILE A O 1
ATOM 633 N N . SER A 1 79 ? -5.425 -2.339 -3.971 1.00 98.31 79 SER A N 1
ATOM 634 C CA . SER A 1 79 ? -5.544 -1.878 -5.358 1.00 98.31 79 SER A CA 1
ATOM 635 C C . SER A 1 79 ? -6.997 -1.901 -5.842 1.00 98.31 79 SER A C 1
ATOM 637 O O . SER A 1 79 ? -7.495 -0.906 -6.361 1.00 98.31 79 SER A O 1
ATOM 639 N N . ARG A 1 80 ? -7.743 -2.975 -5.552 1.00 98.19 80 ARG A N 1
ATOM 640 C CA . ARG A 1 80 ? -9.170 -3.090 -5.899 1.00 98.19 80 ARG A CA 1
ATOM 641 C C . ARG A 1 80 ? -10.055 -2.088 -5.166 1.00 98.19 80 ARG A C 1
ATOM 643 O O . ARG A 1 80 ? -10.943 -1.515 -5.787 1.00 98.19 80 ARG A O 1
ATOM 650 N N . VAL A 1 81 ? -9.838 -1.880 -3.865 1.00 97.81 81 VAL A N 1
ATOM 651 C CA . VAL A 1 81 ? -10.627 -0.924 -3.065 1.00 97.81 81 VAL A CA 1
ATOM 652 C C . VAL A 1 81 ? -10.377 0.512 -3.514 1.00 97.81 81 VAL A C 1
ATOM 654 O O . VAL A 1 81 ? -11.306 1.315 -3.549 1.00 97.81 81 VAL A O 1
ATOM 657 N N . LEU A 1 82 ? -9.135 0.832 -3.869 1.00 97.38 82 LEU A N 1
ATOM 658 C CA . LEU A 1 82 ? -8.768 2.140 -4.395 1.00 97.38 82 LEU A CA 1
ATOM 659 C C . LEU A 1 82 ? -9.059 2.271 -5.901 1.00 97.38 82 LEU A C 1
ATOM 661 O O . LEU A 1 82 ? -9.017 3.378 -6.424 1.00 97.38 82 LEU A O 1
ATOM 665 N N . GLY A 1 83 ? -9.386 1.192 -6.613 1.00 97.62 83 GLY A N 1
ATOM 666 C CA . GLY A 1 83 ? -9.630 1.237 -8.057 1.00 97.62 83 GLY A CA 1
ATOM 667 C C . GLY A 1 83 ? -8.390 1.638 -8.860 1.00 97.62 83 GLY A C 1
ATOM 668 O O . GLY A 1 83 ? -8.513 2.383 -9.826 1.00 97.62 83 GLY A O 1
ATOM 669 N N . ILE A 1 84 ? -7.214 1.181 -8.431 1.00 97.69 84 ILE A N 1
ATOM 670 C CA . ILE A 1 84 ? -5.920 1.387 -9.099 1.00 97.69 84 ILE A CA 1
ATOM 671 C C . ILE A 1 84 ? -5.269 0.043 -9.415 1.00 97.69 84 ILE A C 1
ATOM 673 O O . ILE A 1 84 ? -5.677 -1.005 -8.908 1.00 97.69 84 ILE A O 1
ATOM 677 N N . THR A 1 85 ? -4.245 0.065 -10.253 1.00 97.75 85 THR A N 1
ATOM 678 C CA . THR A 1 85 ? -3.352 -1.071 -10.476 1.00 97.75 85 THR A CA 1
ATOM 679 C C . THR A 1 85 ? -2.430 -1.293 -9.272 1.00 97.75 85 THR A C 1
ATOM 681 O O . THR A 1 85 ? -2.311 -0.452 -8.381 1.00 97.75 85 THR A O 1
ATOM 684 N N . ILE A 1 86 ? -1.786 -2.463 -9.204 1.00 97.00 86 ILE A N 1
ATOM 685 C CA . ILE A 1 86 ? -0.787 -2.725 -8.156 1.00 97.00 86 ILE A CA 1
ATOM 686 C C . ILE A 1 86 ? 0.461 -1.866 -8.372 1.00 97.00 86 ILE A C 1
ATOM 688 O O . ILE A 1 86 ? 1.030 -1.410 -7.391 1.00 97.00 86 ILE A O 1
ATOM 692 N N . GLU A 1 87 ? 0.862 -1.621 -9.619 1.00 95.38 87 GLU A N 1
ATOM 693 C CA . GLU A 1 87 ? 2.025 -0.788 -9.953 1.00 95.38 87 GLU A CA 1
ATOM 694 C C . GLU A 1 87 ? 1.861 0.641 -9.438 1.00 95.38 87 GLU A C 1
ATOM 696 O O . GLU A 1 87 ? 2.789 1.169 -8.842 1.00 95.38 87 GLU A O 1
ATOM 701 N N . GLU A 1 88 ? 0.661 1.220 -9.539 1.00 97.06 88 GLU A N 1
ATOM 702 C CA . GLU A 1 88 ? 0.357 2.556 -9.004 1.00 97.06 88 GLU A CA 1
ATOM 703 C C . GLU A 1 88 ? 0.516 2.674 -7.478 1.00 97.06 88 GLU A C 1
ATOM 705 O O . GLU A 1 88 ? 0.626 3.786 -6.970 1.00 97.06 88 GLU A O 1
ATOM 710 N N . LEU A 1 89 ? 0.564 1.562 -6.727 1.00 97.50 89 LEU A N 1
ATOM 711 C CA . LEU A 1 89 ? 0.904 1.589 -5.294 1.00 97.50 89 LEU A CA 1
ATOM 712 C C . LEU A 1 89 ? 2.379 1.932 -5.039 1.00 97.50 89 LEU A C 1
ATOM 714 O O . LEU A 1 89 ? 2.761 2.155 -3.885 1.00 97.50 89 LEU A O 1
ATOM 718 N N . PHE A 1 90 ? 3.196 1.955 -6.090 1.00 96.69 90 PHE A N 1
ATOM 719 C CA . PHE A 1 90 ? 4.626 2.182 -6.038 1.00 96.69 90 PHE A CA 1
ATOM 720 C C . PHE A 1 90 ? 5.030 3.323 -6.978 1.00 96.69 90 PHE A C 1
ATOM 722 O O . PHE A 1 90 ? 4.485 3.521 -8.058 1.00 96.69 90 PHE A O 1
ATOM 729 N N . GLU A 1 91 ? 6.025 4.085 -6.553 1.00 95.25 91 GLU A N 1
ATOM 730 C CA . GLU A 1 91 ? 6.872 4.880 -7.428 1.00 95.25 91 GLU A CA 1
ATOM 731 C C . GLU A 1 91 ? 7.905 3.926 -8.041 1.00 95.25 91 GLU A C 1
ATOM 733 O O . GLU A 1 91 ? 8.653 3.278 -7.305 1.00 95.25 91 GLU A O 1
ATOM 738 N N . VAL A 1 92 ? 7.879 3.771 -9.366 1.00 91.38 92 VAL A N 1
ATOM 739 C CA . VAL A 1 92 ? 8.728 2.824 -10.098 1.00 91.38 92 VAL A CA 1
ATOM 740 C C . VAL A 1 92 ? 9.743 3.600 -10.928 1.00 91.38 92 VAL A C 1
ATOM 742 O O . VAL A 1 92 ? 9.369 4.390 -11.792 1.00 91.38 92 VAL A O 1
ATOM 745 N N . GLU A 1 93 ? 11.022 3.354 -10.672 1.00 87.56 93 GLU A N 1
ATOM 746 C CA . GLU A 1 93 ? 12.146 3.882 -11.439 1.00 87.56 93 GLU A CA 1
ATOM 747 C C . GLU A 1 93 ? 12.780 2.735 -12.236 1.00 87.56 93 GLU A C 1
ATOM 749 O O . GLU A 1 93 ? 13.140 1.693 -11.678 1.00 87.56 93 GLU A O 1
ATOM 754 N N . GLU A 1 94 ? 12.891 2.919 -13.552 1.00 83.50 94 GLU A N 1
ATOM 755 C CA . GLU A 1 94 ? 13.611 2.010 -14.443 1.00 83.50 94 GLU A CA 1
ATOM 756 C C . GLU A 1 94 ? 15.023 2.556 -14.673 1.00 83.50 94 GLU A C 1
ATOM 758 O O . GLU A 1 94 ? 15.190 3.619 -15.270 1.00 83.50 94 GLU A O 1
ATOM 763 N N . GLU A 1 95 ? 16.043 1.826 -14.227 1.00 76.19 95 GLU A N 1
ATOM 764 C CA . GLU A 1 95 ? 17.436 2.151 -14.527 1.00 76.19 95 GLU A CA 1
ATOM 765 C C . GLU A 1 95 ? 17.951 1.259 -15.665 1.00 76.19 95 GLU A C 1
ATOM 767 O O . GLU A 1 95 ? 17.854 0.027 -15.618 1.00 76.19 95 GLU A O 1
ATOM 772 N N . GLU A 1 96 ? 18.518 1.884 -16.698 1.00 64.62 96 GLU A N 1
ATOM 773 C CA . GLU A 1 96 ? 19.321 1.185 -17.701 1.00 64.62 96 GLU A CA 1
ATOM 774 C C . GLU A 1 96 ? 20.701 0.911 -17.094 1.00 64.62 96 GLU A C 1
ATOM 776 O O . GLU A 1 96 ? 21.390 1.846 -16.674 1.00 64.62 96 GLU A O 1
ATOM 781 N N . GLU A 1 97 ? 21.117 -0.359 -17.025 1.00 55.00 97 GLU A N 1
ATOM 782 C CA . GLU A 1 97 ? 22.488 -0.712 -16.643 1.00 55.00 97 GLU A CA 1
ATOM 783 C C . GLU A 1 97 ? 23.480 -0.126 -17.666 1.00 55.00 97 GLU A C 1
ATOM 785 O O . GLU A 1 97 ? 23.864 -0.773 -18.635 1.00 55.00 97 GLU A O 1
ATOM 790 N N . ASN A 1 98 ? 23.935 1.105 -17.435 1.00 51.88 98 ASN A N 1
ATOM 791 C CA . ASN A 1 98 ? 25.144 1.646 -18.043 1.00 51.88 98 ASN A CA 1
ATOM 792 C C . ASN A 1 98 ? 26.328 1.260 -17.146 1.00 51.88 98 ASN A C 1
ATOM 794 O O . ASN A 1 98 ? 26.734 2.037 -16.278 1.00 51.88 98 ASN A O 1
ATOM 798 N N . LYS A 1 99 ? 26.851 0.040 -17.309 1.00 47.56 99 LYS A N 1
ATOM 799 C CA . LYS A 1 99 ? 28.158 -0.351 -16.759 1.00 47.56 99 LYS A CA 1
ATOM 800 C C . LYS A 1 99 ? 29.197 -0.503 -17.854 1.00 47.56 99 LYS A C 1
ATOM 802 O O . LYS A 1 99 ? 28.893 -1.177 -18.860 1.00 47.56 99 LYS A O 1
#

Solvent-accessible surface area (backbone atoms only — not comparable to full-atom values): 6121 Å² total; per-residue (Å²): 136,86,80,79,83,50,72,67,62,55,51,53,49,53,52,51,57,51,56,62,69,55,74,70,72,69,74,56,48,78,48,74,44,54,41,54,66,59,60,27,60,80,66,73,47,52,66,64,57,52,18,66,76,66,69,46,55,50,69,59,60,74,38,46,61,77,47,95,72,80,56,68,68,56,47,57,47,52,17,60,76,70,73,48,56,64,67,74,42,31,51,76,47,78,41,76,79,85,124

Nearest PDB structures (foldseek):
  3tys-assembly1_A  TM=7.770E-01  e=3.719E-03  Enterococcus faecalis
  1r69-assembly1_A  TM=8.301E-01  e=7.905E-03  Phage 434
  1rpe-assembly1_R  TM=8.128E-01  e=1.016E-02  Phage 434
  1pra-assembly1_A  TM=8.245E-01  e=2.029E-02  Phage 434
  2cro-assembly1_A  TM=8.268E-01  e=3.150E-02  Phage 434